Protein AF-W5SGE9-F1 (afdb_monomer)

InterPro domains:
  IPR027417 P-loop containing nucleoside triphosphate hydrolase [G3DSA:3.40.50.300] (2-91)

Radius of gyration: 15.77 Å; Cα contacts (8 Å, |Δi|>4): 82; chains: 1; bounding box: 38×29×35 Å

Mean predicted aligned error: 7.47 Å

Organism: NCBI:txid1292392

Nearest PDB structures (foldseek):
  5oe8-assembly2_B  TM=9.438E-01  e=7.225E-03  Deep-sea thermophilic phage D6E
  5oeb-assembly6_F  TM=9.454E-01  e=6.410E-02  Deep-sea thermophilic phage D6E
  5oee-assembly6_F  TM=9.480E-01  e=5.223E-02  Deep-sea thermophilic phage D6E
  4ife-assembly1_A  TM=8.775E-01  e=4.043E-01  Lederbergvirus Sf6
  4u1y-assembly1_D  TM=4.435E-01  e=9.319E+00  Rattus norvegicus

pLDDT: mean 82.99, std 16.25, range [36.94, 96.94]

Sequence (91 aa):
MVGDKASDFERFRGSNSAIIYVNEATTLHKETLIECLKRLRVGKQTIIFDTNPDHREHYFKTDYIDNTDTYATYNFTTYDNALISEGFIKT

Solvent-accessible surface area (backbone atoms only — not comparable to full-atom values): 5980 Å² total; per-residue (Å²): 127,83,77,88,42,76,66,51,53,57,59,52,74,77,46,76,33,40,67,50,72,40,74,50,48,70,80,53,57,71,66,60,53,54,59,51,57,71,23,53,74,40,85,80,62,46,77,48,75,42,62,72,90,76,66,90,84,38,63,60,45,65,72,42,62,68,32,60,94,83,37,90,78,84,90,83,56,79,85,73,39,88,84,58,57,73,80,73,73,78,114

Foldseek 3Di:
DPPPDPVVLVVQLVAADQEEEEEAVLVDDPVSVVSNVVNPDDDNHYYHYHHDDDDPPRPCCVVEVVPVVPDDDDDDDPVVDPPDDPVVVVD

Secondary structure (DSSP, 8-state):
----SHHHHHHHHT--BSEEEESSGGGS-HHHHHHHHTTB-SSS-EEEE------TT-HHIIIIIS-TTT-------GGG-TTS-HHHH--

Structure (mmCIF, N/CA/C/O backbone):
data_AF-W5SGE9-F1
#
_entry.id   AF-W5SGE9-F1
#
loop_
_atom_site.group_PDB
_atom_site.id
_atom_site.type_symbol
_atom_site.label_atom_id
_atom_site.label_alt_id
_atom_site.label_comp_id
_atom_site.label_asym_id
_atom_site.label_entity_id
_atom_site.label_seq_id
_atom_site.pdbx_PDB_ins_code
_atom_site.Cartn_x
_atom_site.Cartn_y
_atom_site.Cartn_z
_atom_site.occupancy
_atom_site.B_iso_or_equiv
_atom_site.auth_seq_id
_atom_site.auth_comp_id
_atom_site.auth_asym_id
_atom_site.auth_atom_id
_atom_site.pdbx_PDB_model_num
ATOM 1 N N . MET A 1 1 ? -12.126 6.593 -8.064 1.00 40.44 1 MET A N 1
ATOM 2 C CA . MET A 1 1 ? -12.439 7.939 -7.538 1.00 40.44 1 MET A CA 1
ATOM 3 C C . MET A 1 1 ? -11.112 8.663 -7.444 1.00 40.44 1 MET A C 1
ATOM 5 O O . MET A 1 1 ? -10.255 8.193 -6.713 1.00 40.44 1 MET A O 1
ATOM 9 N N . VAL A 1 2 ? -10.889 9.679 -8.276 1.00 36.94 2 VAL A N 1
ATOM 10 C CA . VAL A 1 2 ? -9.627 10.434 -8.306 1.00 36.94 2 VAL A CA 1
ATOM 11 C C . VAL A 1 2 ? -9.758 11.531 -7.250 1.00 36.94 2 VAL A C 1
ATOM 13 O O . VAL A 1 2 ? -10.634 12.375 -7.370 1.00 36.94 2 VAL A O 1
ATOM 16 N N . GLY A 1 3 ? -8.989 11.448 -6.164 1.00 42.06 3 GLY A N 1
ATOM 17 C CA . GLY A 1 3 ? -9.169 12.242 -4.938 1.00 42.06 3 GLY A CA 1
ATOM 18 C C . GLY A 1 3 ? -8.609 13.666 -4.978 1.00 42.06 3 GLY A C 1
ATOM 19 O O . GLY A 1 3 ? -8.262 14.199 -3.931 1.00 42.06 3 GLY A O 1
ATOM 20 N N . ASP A 1 4 ? -8.505 14.278 -6.157 1.00 44.09 4 ASP A N 1
ATOM 21 C CA . ASP A 1 4 ? -7.715 15.502 -6.366 1.00 44.09 4 ASP A CA 1
ATOM 22 C C . ASP A 1 4 ? -8.498 16.804 -6.088 1.00 44.09 4 ASP A C 1
ATOM 24 O O . ASP A 1 4 ? -7.995 17.915 -6.248 1.00 44.09 4 ASP A O 1
ATOM 28 N N . LYS A 1 5 ? -9.768 16.699 -5.669 1.00 46.75 5 LYS A N 1
ATOM 29 C CA . LYS A 1 5 ? -10.627 17.847 -5.341 1.00 46.75 5 LYS A CA 1
ATOM 30 C C . LYS A 1 5 ? -11.230 17.694 -3.951 1.00 46.75 5 LYS A C 1
ATOM 32 O O . LYS A 1 5 ? -11.808 16.660 -3.624 1.00 46.75 5 LYS A O 1
ATOM 37 N N . ALA A 1 6 ? -11.196 18.768 -3.158 1.00 50.50 6 ALA A N 1
ATOM 38 C CA . ALA A 1 6 ? -11.815 18.827 -1.827 1.00 50.50 6 ALA A CA 1
ATOM 39 C C . ALA A 1 6 ? -13.302 18.396 -1.829 1.00 50.50 6 ALA A C 1
ATOM 41 O O . ALA A 1 6 ? -13.788 17.825 -0.856 1.00 50.50 6 ALA A O 1
ATOM 42 N N . SER A 1 7 ? -14.011 18.595 -2.947 1.00 48.88 7 SER A N 1
ATOM 43 C CA . SER A 1 7 ? -15.392 18.140 -3.146 1.00 48.88 7 SER A CA 1
ATOM 44 C C . SER A 1 7 ? -15.554 16.616 -3.182 1.00 48.88 7 SER A C 1
ATOM 46 O O . SER A 1 7 ? -16.571 16.100 -2.720 1.00 48.88 7 SER A O 1
ATOM 48 N N . ASP A 1 8 ? -14.570 15.888 -3.714 1.00 56.78 8 ASP A N 1
ATOM 49 C CA . ASP A 1 8 ? -14.605 14.423 -3.787 1.00 56.78 8 ASP A CA 1
ATOM 50 C C . ASP A 1 8 ? -14.348 13.809 -2.408 1.00 56.78 8 ASP A C 1
ATOM 52 O O . ASP A 1 8 ? -14.966 12.807 -2.045 1.00 56.78 8 ASP A O 1
ATOM 56 N N . PHE A 1 9 ? -13.529 14.479 -1.592 1.00 56.28 9 PHE A N 1
ATOM 57 C CA . PHE A 1 9 ? -13.307 14.116 -0.196 1.00 56.28 9 PHE A CA 1
ATOM 58 C C . PHE A 1 9 ? -14.561 14.326 0.671 1.00 56.28 9 PHE A C 1
ATOM 60 O O . PHE A 1 9 ? -14.924 13.451 1.459 1.00 56.28 9 PHE A O 1
ATOM 67 N N . GLU A 1 10 ? -15.285 15.433 0.480 1.00 54.31 10 GLU A N 1
ATOM 68 C CA . GLU A 1 10 ? -16.550 15.699 1.184 1.00 54.31 10 GLU A CA 1
ATOM 69 C C . GLU A 1 10 ? -17.651 14.694 0.812 1.00 54.31 10 GLU A C 1
ATOM 71 O O . GLU A 1 10 ? -18.345 14.163 1.682 1.00 54.31 10 GLU A O 1
ATOM 76 N N . ARG A 1 11 ? -17.772 14.338 -0.471 1.00 57.66 11 ARG A N 1
ATOM 77 C CA . ARG A 1 11 ? -18.750 13.334 -0.922 1.00 57.66 11 ARG A CA 1
ATOM 78 C C . ARG A 1 11 ? -18.429 11.934 -0.390 1.00 57.66 11 ARG A C 1
ATOM 80 O O . ARG A 1 11 ? -19.330 11.170 -0.044 1.00 57.66 11 ARG A O 1
ATOM 87 N N . PHE A 1 12 ? -17.146 11.616 -0.278 1.00 63.75 12 PHE A N 1
ATOM 88 C CA . PHE A 1 12 ? -16.658 10.362 0.277 1.00 63.75 12 PHE A CA 1
ATOM 89 C C . PHE A 1 12 ? -16.903 10.243 1.792 1.00 63.75 12 PHE A C 1
ATOM 91 O O . PHE A 1 12 ? -17.291 9.172 2.273 1.00 63.75 12 PHE A O 1
ATOM 98 N N . ARG A 1 13 ? -16.800 11.352 2.540 1.00 62.34 13 ARG A N 1
ATOM 99 C CA . ARG A 1 13 ? -17.076 11.413 3.987 1.00 62.34 13 ARG A CA 1
ATOM 100 C C . ARG A 1 13 ? -18.522 11.088 4.387 1.00 62.34 13 ARG A C 1
ATOM 102 O O . ARG A 1 13 ? -18.768 10.799 5.555 1.00 62.34 13 ARG A O 1
ATOM 109 N N . GLY A 1 14 ? -19.478 11.106 3.461 1.00 62.00 14 GLY A N 1
ATOM 110 C CA . GLY A 1 14 ? -20.872 10.718 3.722 1.00 62.00 14 GLY A CA 1
ATOM 111 C C . GLY A 1 14 ? -21.214 9.267 3.365 1.00 62.00 14 GLY A C 1
ATOM 112 O O . GLY A 1 14 ? -22.354 8.853 3.556 1.00 62.00 14 GLY A O 1
ATOM 113 N N . SER A 1 15 ? -20.266 8.505 2.811 1.00 69.31 15 SER A N 1
ATOM 114 C CA . SER A 1 15 ? -20.544 7.221 2.152 1.00 69.31 15 SER A CA 1
ATOM 115 C C . SER A 1 15 ? -20.106 5.991 2.958 1.00 69.31 15 SER A C 1
ATOM 117 O O . SER A 1 15 ? -19.209 6.065 3.800 1.00 69.31 15 SER A O 1
ATOM 119 N N . ASN A 1 16 ? -20.748 4.854 2.671 1.00 76.50 16 ASN A N 1
ATOM 120 C CA . ASN A 1 16 ? -20.401 3.527 3.174 1.00 76.50 16 ASN A CA 1
ATOM 121 C C . ASN A 1 16 ? -20.097 2.611 1.980 1.00 76.50 16 ASN A C 1
ATOM 123 O O . ASN A 1 16 ? -20.925 2.501 1.074 1.00 76.50 16 ASN A O 1
ATOM 127 N N . SER A 1 17 ? -18.954 1.926 2.006 1.00 77.19 17 SER A N 1
ATOM 128 C CA . SER A 1 17 ? -18.485 1.085 0.897 1.00 77.19 17 SER A CA 1
ATOM 129 C C . SER A 1 17 ? -18.152 -0.329 1.367 1.00 77.19 17 SER A C 1
ATOM 131 O O . SER A 1 17 ? -17.666 -0.527 2.480 1.00 77.19 17 SER A O 1
ATOM 133 N N . ALA A 1 18 ? -18.394 -1.314 0.499 1.00 83.81 18 ALA A N 1
ATOM 134 C CA . ALA A 1 18 ? -17.903 -2.683 0.682 1.00 83.81 18 AL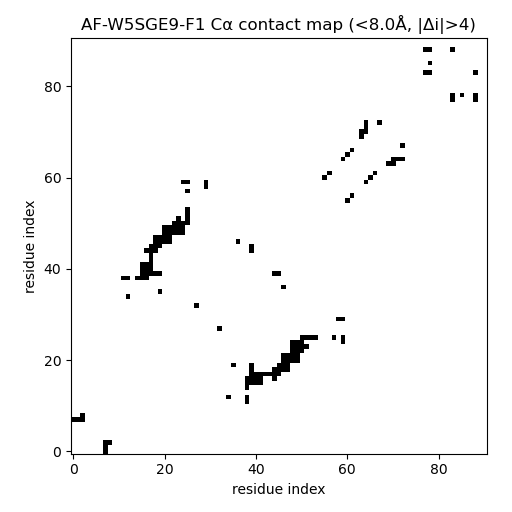A A CA 1
ATOM 135 C C . ALA A 1 18 ? -16.475 -2.855 0.130 1.00 83.81 18 ALA A C 1
ATOM 137 O O . ALA A 1 18 ? -15.689 -3.622 0.680 1.00 83.81 18 ALA A O 1
ATOM 138 N N . ILE A 1 19 ? -16.130 -2.120 -0.938 1.00 86.12 19 ILE A N 1
ATOM 139 C CA . ILE A 1 19 ? -14.818 -2.172 -1.594 1.00 86.12 19 ILE A CA 1
ATOM 140 C C . ILE A 1 19 ? -14.288 -0.756 -1.828 1.00 86.12 19 ILE A C 1
ATOM 142 O O . ILE A 1 19 ? -15.038 0.126 -2.250 1.00 86.12 19 ILE A O 1
ATOM 146 N N . ILE A 1 20 ? -12.995 -0.548 -1.576 1.00 89.81 20 ILE A N 1
ATOM 147 C CA . ILE A 1 20 ? -12.267 0.681 -1.909 1.00 89.81 20 ILE A CA 1
ATOM 148 C C . ILE A 1 20 ? -11.026 0.315 -2.729 1.00 89.81 20 ILE A C 1
ATOM 150 O O . ILE A 1 20 ? -10.289 -0.597 -2.368 1.00 89.81 20 ILE A O 1
ATOM 154 N N . TYR A 1 21 ? -10.791 1.042 -3.820 1.00 92.06 21 TYR A N 1
ATOM 155 C CA . TYR A 1 21 ? -9.546 0.989 -4.586 1.00 92.06 21 TYR A CA 1
ATOM 156 C C . TYR A 1 21 ? -8.839 2.337 -4.487 1.00 92.06 21 TYR A C 1
ATOM 158 O O . TYR A 1 21 ? -9.460 3.377 -4.738 1.00 92.06 21 TYR A O 1
ATOM 166 N N . VAL A 1 22 ? -7.560 2.307 -4.131 1.00 92.94 22 VAL A N 1
ATOM 167 C CA . VAL A 1 22 ? -6.702 3.483 -4.009 1.00 92.94 22 VAL A CA 1
ATOM 168 C C . VAL A 1 22 ? -5.540 3.342 -4.983 1.00 92.94 22 VAL A C 1
ATOM 170 O O . VAL A 1 22 ? -4.750 2.412 -4.866 1.00 92.94 22 VAL A O 1
ATOM 173 N N . ASN A 1 23 ? -5.447 4.282 -5.921 1.00 93.44 23 ASN A N 1
ATOM 174 C CA . ASN A 1 23 ? -4.311 4.395 -6.829 1.00 93.44 23 ASN A CA 1
ATOM 175 C C . ASN A 1 23 ? -3.230 5.286 -6.214 1.00 93.44 23 ASN A C 1
ATOM 177 O O . ASN A 1 23 ? -3.578 6.255 -5.537 1.00 93.44 23 ASN A O 1
ATOM 181 N N . GLU A 1 24 ? -1.963 4.988 -6.494 1.00 94.00 24 GLU A N 1
ATOM 182 C CA . GLU A 1 24 ? -0.797 5.757 -6.039 1.00 94.00 24 GLU A CA 1
ATOM 183 C C . GLU A 1 24 ? -0.813 6.043 -4.528 1.00 94.00 24 GLU A C 1
ATOM 185 O O . GLU A 1 24 ? -0.637 7.176 -4.081 1.00 94.00 24 GLU A O 1
ATOM 190 N N . ALA A 1 25 ? -1.058 5.011 -3.716 1.00 95.62 25 ALA A N 1
ATOM 191 C CA . ALA A 1 25 ? -1.328 5.171 -2.286 1.00 95.62 25 ALA A CA 1
ATOM 192 C C . ALA A 1 25 ? -0.208 5.872 -1.490 1.00 95.62 25 ALA A C 1
ATOM 194 O O . ALA A 1 25 ? -0.509 6.546 -0.502 1.00 95.62 25 ALA A O 1
ATOM 195 N N . THR A 1 26 ? 1.059 5.771 -1.911 1.00 95.94 26 THR A N 1
ATOM 196 C CA . THR A 1 26 ? 2.173 6.498 -1.274 1.00 95.94 26 THR A CA 1
ATOM 197 C C . THR A 1 26 ? 2.073 8.015 -1.435 1.00 95.94 26 THR A C 1
ATOM 199 O O . THR A 1 26 ? 2.582 8.736 -0.586 1.00 95.94 26 THR A O 1
ATOM 202 N N . THR A 1 27 ? 1.363 8.521 -2.447 1.00 93.75 27 THR A N 1
ATOM 203 C CA . THR A 1 27 ? 1.179 9.971 -2.659 1.00 93.75 27 THR A CA 1
ATOM 204 C C . THR A 1 27 ? 0.161 10.592 -1.701 1.00 93.75 27 THR A C 1
ATOM 206 O O . THR A 1 27 ? 0.125 11.811 -1.522 1.00 93.75 27 THR A O 1
ATOM 209 N N . LEU A 1 28 ? -0.683 9.771 -1.071 1.00 92.12 28 LEU A N 1
ATOM 210 C CA . LEU A 1 28 ? -1.721 10.250 -0.171 1.00 92.12 28 LEU A CA 1
ATOM 211 C C . LEU A 1 28 ? -1.156 10.538 1.218 1.00 92.12 28 LEU A C 1
ATOM 213 O O . LEU A 1 28 ? -0.285 9.837 1.731 1.00 92.12 28 LEU A O 1
ATOM 217 N N . HIS A 1 29 ? -1.726 11.538 1.887 1.00 92.06 29 HIS A N 1
ATOM 218 C CA . HIS A 1 29 ? -1.463 11.757 3.303 1.00 92.06 29 HIS A CA 1
ATOM 219 C C . HIS A 1 29 ? -2.061 10.629 4.152 1.00 92.06 29 HIS A C 1
ATOM 221 O O . HIS A 1 29 ? -3.176 10.164 3.901 1.00 92.06 29 HIS A O 1
ATOM 227 N N . LYS A 1 30 ? -1.356 10.252 5.224 1.00 93.12 30 LYS A N 1
ATOM 228 C CA . LYS A 1 30 ? -1.785 9.212 6.172 1.00 93.12 30 LYS A CA 1
ATOM 229 C C . LYS A 1 30 ? -3.220 9.409 6.674 1.00 93.12 30 LYS A C 1
ATOM 231 O O . LYS A 1 30 ? -4.002 8.462 6.687 1.00 93.12 30 LYS A O 1
ATOM 236 N N . GLU A 1 31 ? -3.588 10.641 7.023 1.00 91.00 31 GLU A N 1
ATOM 237 C CA . GLU A 1 31 ? -4.940 10.968 7.500 1.00 91.00 31 GLU A CA 1
ATOM 238 C C . GLU A 1 31 ? -6.021 10.744 6.436 1.00 91.00 31 GLU A C 1
ATOM 240 O O . GLU A 1 31 ? -7.113 10.269 6.749 1.00 91.00 31 GLU A O 1
ATOM 245 N N . THR A 1 32 ? -5.714 11.008 5.163 1.00 89.12 32 THR A N 1
ATOM 246 C CA . THR A 1 32 ? -6.628 10.731 4.047 1.00 89.12 32 THR A CA 1
ATOM 247 C C . THR A 1 32 ? -6.932 9.236 3.967 1.00 89.12 32 THR A C 1
ATOM 249 O O . THR A 1 32 ? -8.096 8.855 3.858 1.00 89.12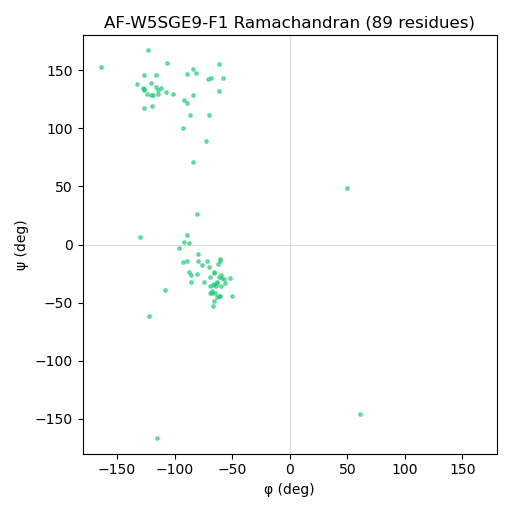 32 THR A O 1
ATOM 252 N N . LEU A 1 33 ? -5.916 8.376 4.093 1.00 90.81 33 LEU A N 1
ATOM 253 C CA . LEU A 1 33 ? -6.107 6.923 4.086 1.00 90.81 33 LEU A CA 1
ATOM 254 C C . LEU A 1 33 ? -6.872 6.412 5.311 1.00 90.81 33 LEU A C 1
ATOM 256 O O . LEU A 1 33 ? -7.746 5.555 5.170 1.00 90.81 33 LEU A O 1
ATOM 260 N N . ILE A 1 34 ? -6.606 6.961 6.496 1.00 90.94 34 ILE A N 1
ATOM 261 C CA . ILE A 1 34 ? -7.354 6.620 7.715 1.00 90.94 34 ILE A CA 1
ATOM 262 C C 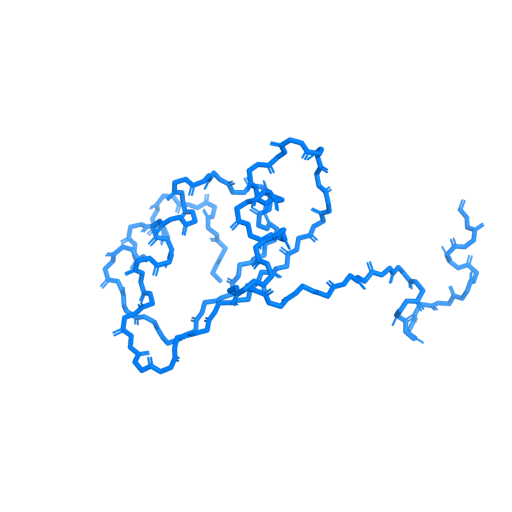. ILE A 1 34 ? -8.839 6.968 7.548 1.00 90.94 34 ILE A C 1
ATOM 264 O O . ILE A 1 34 ? -9.712 6.160 7.878 1.00 90.94 34 ILE A O 1
ATOM 268 N N . GLU A 1 35 ? -9.147 8.141 6.994 1.00 87.88 35 GLU A N 1
ATOM 269 C CA . GLU A 1 35 ? -10.524 8.521 6.670 1.00 87.88 35 GLU A CA 1
ATOM 270 C C . GLU A 1 35 ? -11.154 7.604 5.619 1.00 87.88 35 GLU A C 1
ATOM 272 O O . GLU A 1 35 ? -12.357 7.334 5.700 1.00 87.88 35 GLU A O 1
ATOM 277 N N . CYS A 1 36 ? -10.358 7.069 4.687 1.00 87.19 36 CYS A N 1
ATOM 278 C CA . CYS A 1 36 ? -10.818 6.069 3.730 1.00 87.19 36 CYS A CA 1
ATOM 279 C C . CYS A 1 36 ? -11.210 4.749 4.371 1.00 87.19 36 CYS A C 1
ATOM 281 O O . CYS A 1 36 ? -12.313 4.250 4.128 1.00 87.19 36 CYS A O 1
ATOM 283 N N . LEU A 1 37 ? -10.359 4.215 5.237 1.00 88.19 37 LEU A N 1
ATOM 284 C CA . LEU A 1 37 ? -10.631 2.966 5.941 1.00 88.19 37 LEU A CA 1
ATOM 285 C C . LEU A 1 37 ? -11.898 3.058 6.795 1.00 88.19 37 LEU A C 1
ATOM 287 O O . LEU A 1 37 ? -12.683 2.115 6.835 1.00 88.19 37 LEU A O 1
ATOM 291 N N . LYS A 1 38 ? -12.179 4.221 7.399 1.00 87.12 38 LYS A N 1
ATOM 292 C CA . LYS A 1 38 ? -13.413 4.444 8.175 1.00 87.12 38 LYS A CA 1
ATOM 293 C C . LYS A 1 38 ? -14.704 4.290 7.359 1.00 87.12 38 LYS A C 1
ATOM 295 O O . LYS A 1 38 ? -15.765 4.217 7.981 1.00 87.12 38 LYS A O 1
ATOM 300 N N . ARG A 1 39 ? -14.658 4.263 6.020 1.00 83.56 39 ARG A N 1
ATOM 301 C CA . ARG A 1 39 ? -15.834 4.076 5.138 1.00 83.56 39 ARG A CA 1
ATOM 302 C C . ARG A 1 39 ? -16.134 2.618 4.822 1.00 83.56 39 ARG A C 1
ATOM 304 O O . ARG A 1 39 ? -17.237 2.309 4.367 1.00 83.56 39 ARG A O 1
ATOM 311 N N . LEU A 1 40 ? -15.196 1.719 5.104 1.00 84.38 40 LEU A N 1
ATOM 312 C CA . LEU A 1 40 ? -15.420 0.282 5.057 1.00 84.38 40 LEU A CA 1
ATOM 313 C C . LEU A 1 40 ? -16.291 -0.108 6.255 1.00 84.38 40 LEU A C 1
ATOM 315 O O . LEU A 1 40 ? -15.802 -0.360 7.349 1.00 84.38 40 LEU A O 1
ATOM 319 N N . ARG A 1 41 ? -17.613 -0.064 6.077 1.00 73.12 41 ARG A N 1
ATOM 320 C CA . ARG A 1 41 ? -18.594 -0.346 7.147 1.00 73.12 41 ARG A CA 1
ATOM 321 C C . ARG A 1 41 ? -19.672 -1.346 6.745 1.00 73.12 41 ARG A C 1
ATOM 323 O O . ARG A 1 41 ? -20.608 -1.569 7.506 1.00 73.12 41 ARG A O 1
ATOM 330 N N . VAL A 1 42 ? -19.555 -1.959 5.566 1.00 65.38 42 VAL A N 1
ATOM 331 C CA . VAL A 1 42 ? -20.600 -2.822 5.001 1.00 65.38 42 VAL A CA 1
ATOM 332 C C . VAL A 1 42 ? -20.026 -4.185 4.636 1.00 65.38 42 VAL A C 1
ATOM 334 O O . VAL A 1 42 ? -19.178 -4.285 3.757 1.00 65.38 42 VAL A O 1
ATOM 337 N N . GLY A 1 43 ? -20.532 -5.238 5.284 1.00 65.38 43 GLY A N 1
ATOM 338 C CA . GLY A 1 43 ? -20.253 -6.628 4.912 1.00 65.38 43 GLY A CA 1
ATOM 339 C C . GLY A 1 43 ? -18.772 -7.019 4.986 1.00 65.38 43 GLY A C 1
ATOM 340 O O . GLY A 1 43 ? -18.043 -6.554 5.861 1.00 65.38 43 GLY A O 1
ATOM 341 N N . LYS A 1 44 ? -18.339 -7.903 4.072 1.00 62.38 44 LYS A N 1
ATOM 342 C CA . LYS A 1 44 ? -16.916 -8.203 3.863 1.00 62.38 44 LYS A CA 1
ATOM 343 C C . LYS A 1 44 ? -16.259 -6.986 3.222 1.00 62.38 44 LYS A C 1
ATOM 345 O O . LYS A 1 44 ? -16.556 -6.652 2.080 1.00 62.38 44 LYS A O 1
ATOM 350 N N . GLN A 1 45 ? -15.402 -6.339 3.991 1.00 81.00 45 GLN A N 1
ATOM 351 C CA . GLN A 1 45 ? -14.738 -5.101 3.624 1.00 81.00 45 GLN A CA 1
ATOM 352 C C . GLN A 1 45 ? -13.408 -5.418 2.954 1.00 81.00 45 GLN A C 1
ATOM 354 O O . GLN A 1 45 ? -12.580 -6.124 3.528 1.00 81.00 45 GLN A O 1
ATOM 359 N N . THR A 1 46 ? -13.198 -4.908 1.746 1.00 88.56 46 THR A N 1
ATOM 360 C CA . THR A 1 46 ? -11.939 -5.097 1.020 1.00 88.56 46 THR A CA 1
ATOM 361 C C . THR A 1 46 ? -11.390 -3.751 0.583 1.00 88.56 46 THR A C 1
ATOM 363 O O . THR A 1 46 ? -12.106 -2.926 0.019 1.00 88.56 46 THR A O 1
ATOM 366 N N . ILE A 1 47 ? -10.103 -3.532 0.824 1.00 92.38 47 ILE A N 1
ATOM 367 C CA . ILE A 1 47 ? -9.368 -2.406 0.261 1.00 92.38 47 ILE A CA 1
ATOM 368 C C . ILE A 1 47 ? -8.209 -2.927 -0.571 1.00 92.38 47 ILE A C 1
ATOM 370 O O . ILE A 1 47 ? -7.559 -3.899 -0.195 1.00 92.38 47 ILE A O 1
ATOM 374 N N . ILE A 1 48 ? -7.999 -2.296 -1.719 1.00 95.38 48 ILE A N 1
ATOM 375 C CA . ILE A 1 48 ? -6.917 -2.609 -2.644 1.00 95.38 48 ILE A CA 1
ATOM 376 C C . ILE A 1 48 ? -6.126 -1.326 -2.861 1.00 95.38 48 ILE A C 1
ATOM 378 O O . ILE A 1 48 ? -6.707 -0.278 -3.158 1.00 95.38 48 ILE A O 1
ATOM 382 N N . PHE A 1 49 ? -4.813 -1.428 -2.711 1.00 96.56 49 PHE A N 1
ATOM 383 C CA . PHE A 1 49 ? -3.876 -0.343 -2.949 1.00 96.56 49 PHE A CA 1
ATOM 384 C C . PHE A 1 49 ? -2.989 -0.706 -4.133 1.00 96.56 49 PHE A C 1
ATOM 386 O O . PHE A 1 49 ? -2.448 -1.809 -4.175 1.00 96.56 49 PHE A O 1
ATOM 393 N N . ASP A 1 50 ? -2.829 0.233 -5.054 1.00 96.81 50 ASP A N 1
ATOM 394 C CA . ASP A 1 50 ? -1.776 0.223 -6.063 1.00 96.81 50 ASP A CA 1
ATOM 395 C C . ASP A 1 50 ? -0.815 1.373 -5.762 1.00 96.81 50 ASP A C 1
ATOM 397 O O . ASP A 1 50 ? -1.251 2.473 -5.406 1.00 96.81 50 ASP A O 1
ATOM 401 N N . THR A 1 51 ? 0.490 1.115 -5.815 1.00 96.25 51 THR A N 1
ATOM 402 C CA . THR A 1 51 ? 1.489 2.152 -5.562 1.00 96.25 51 THR A CA 1
ATOM 403 C C . THR A 1 51 ? 2.873 1.748 -6.046 1.00 96.25 51 THR A C 1
ATOM 405 O O . THR A 1 51 ? 3.239 0.574 -6.020 1.00 96.25 51 THR A O 1
ATOM 408 N N . ASN A 1 52 ? 3.684 2.748 -6.387 1.00 95.75 52 ASN A N 1
ATOM 409 C CA . ASN A 1 52 ? 5.123 2.569 -6.536 1.00 95.75 52 ASN A CA 1
ATOM 410 C C . ASN A 1 52 ? 5.820 2.692 -5.167 1.00 95.75 52 ASN A C 1
ATOM 412 O O . ASN A 1 52 ? 5.313 3.409 -4.295 1.00 95.75 52 ASN A O 1
ATOM 416 N N . PRO A 1 53 ? 6.970 2.022 -4.954 1.00 94.62 53 PRO A N 1
ATOM 417 C CA . PRO A 1 53 ? 7.762 2.189 -3.740 1.00 94.62 53 PRO A CA 1
ATOM 418 C C . PRO A 1 53 ? 8.203 3.643 -3.523 1.00 94.62 53 PRO A C 1
ATOM 420 O O . PRO A 1 53 ? 8.572 4.335 -4.469 1.00 94.62 53 PRO A O 1
ATOM 423 N N . ASP A 1 54 ? 8.229 4.062 -2.259 1.00 94.25 54 ASP A N 1
ATOM 424 C CA . ASP A 1 54 ? 8.806 5.333 -1.803 1.00 94.25 54 ASP A CA 1
ATOM 425 C C . ASP A 1 54 ? 10.022 5.046 -0.887 1.00 94.25 54 ASP A C 1
ATOM 427 O O . ASP A 1 54 ? 10.537 3.922 -0.835 1.00 94.25 54 ASP A O 1
ATOM 431 N N . HIS A 1 55 ? 10.514 6.038 -0.149 1.00 93.25 55 HIS A N 1
ATOM 432 C CA . HIS A 1 55 ? 11.605 5.893 0.809 1.00 93.25 55 HIS A CA 1
ATOM 433 C C . HIS A 1 55 ? 11.271 4.913 1.949 1.00 93.25 55 HIS A C 1
ATOM 435 O O . HIS A 1 55 ? 10.119 4.679 2.312 1.00 93.25 55 HIS A O 1
ATOM 441 N N . ARG A 1 56 ? 12.315 4.331 2.557 1.00 92.44 56 ARG A N 1
ATOM 442 C CA . ARG A 1 56 ? 12.187 3.224 3.528 1.00 92.44 56 ARG A CA 1
ATOM 443 C C . ARG A 1 56 ? 11.395 3.568 4.792 1.00 92.44 56 ARG A C 1
ATOM 445 O O . ARG A 1 56 ? 10.827 2.665 5.395 1.00 92.44 56 ARG A O 1
ATOM 452 N N . GLU A 1 57 ? 11.389 4.836 5.185 1.00 95.00 57 GLU A N 1
ATOM 453 C CA . GLU A 1 57 ? 10.713 5.340 6.390 1.00 95.00 57 GLU A CA 1
ATOM 454 C C . GLU A 1 57 ? 9.282 5.819 6.099 1.00 95.00 57 GLU A C 1
ATOM 456 O O . GLU A 1 57 ? 8.590 6.292 7.000 1.00 95.00 57 GLU A O 1
ATOM 461 N N . HIS A 1 58 ? 8.818 5.693 4.851 1.00 96.25 58 HIS A N 1
ATOM 462 C CA . HIS A 1 58 ? 7.486 6.128 4.467 1.00 96.25 58 HIS A CA 1
ATOM 463 C C . HIS A 1 58 ? 6.417 5.353 5.250 1.00 96.25 58 HIS A C 1
ATOM 465 O O . HIS A 1 58 ? 6.426 4.121 5.284 1.00 96.25 58 HIS A O 1
ATOM 471 N N . TYR A 1 59 ? 5.440 6.066 5.820 1.00 96.44 59 TYR A N 1
ATOM 472 C CA . TYR A 1 59 ? 4.414 5.477 6.693 1.00 96.44 59 TYR A CA 1
ATOM 473 C C . TYR A 1 59 ? 3.640 4.331 6.022 1.00 96.44 59 TYR A C 1
ATOM 475 O O . TYR A 1 59 ? 3.241 3.370 6.672 1.00 96.44 59 TYR A O 1
ATOM 483 N N . PHE A 1 60 ? 3.428 4.418 4.703 1.00 96.94 60 PHE A N 1
ATOM 484 C CA . PHE A 1 60 ? 2.706 3.386 3.963 1.00 96.94 60 PHE A CA 1
ATOM 485 C C . PHE A 1 60 ? 3.444 2.039 3.999 1.00 96.94 60 PHE A C 1
ATOM 487 O O . PHE A 1 60 ? 2.820 0.980 4.056 1.00 96.94 60 PHE A O 1
ATOM 494 N N . LYS A 1 61 ? 4.782 2.070 4.030 1.00 96.19 61 LYS A N 1
ATOM 495 C CA . LYS A 1 61 ? 5.586 0.860 4.159 1.00 96.19 61 LYS A CA 1
ATOM 496 C C . LYS A 1 61 ? 5.389 0.214 5.532 1.00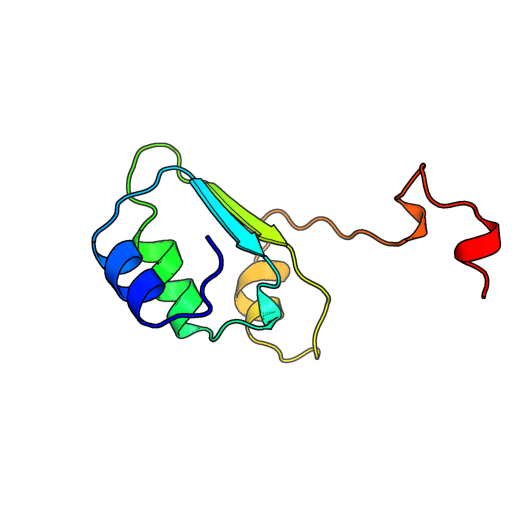 96.19 61 LYS A C 1
ATOM 498 O O . LYS A 1 61 ? 5.051 -0.963 5.592 1.00 96.19 61 LYS A O 1
ATOM 503 N N . THR A 1 62 ? 5.568 0.977 6.608 1.00 94.94 62 THR A N 1
ATOM 504 C CA . THR A 1 62 ? 5.514 0.441 7.977 1.00 94.94 62 THR A CA 1
ATOM 505 C C . THR A 1 62 ? 4.111 0.008 8.385 1.00 94.94 62 THR A C 1
ATOM 507 O O . THR A 1 62 ? 3.946 -1.039 9.003 1.00 94.94 62 THR A O 1
ATOM 510 N N . ASP A 1 63 ? 3.093 0.794 8.031 1.00 95.75 63 ASP A N 1
ATOM 511 C CA . ASP A 1 63 ? 1.737 0.610 8.556 1.00 95.75 63 ASP A CA 1
ATOM 512 C C . ASP A 1 63 ? 0.910 -0.391 7.722 1.00 95.75 63 ASP A C 1
ATOM 514 O O . ASP A 1 63 ? -0.046 -0.980 8.238 1.00 95.75 63 ASP A O 1
ATOM 518 N N . TYR A 1 64 ? 1.267 -0.583 6.443 1.00 95.69 64 TYR A N 1
ATOM 519 C CA . TYR A 1 64 ? 0.510 -1.407 5.492 1.00 95.69 64 TYR A CA 1
ATOM 520 C C . TYR A 1 64 ? 1.353 -2.540 4.901 1.00 95.69 64 TYR A C 1
ATOM 522 O O . TYR A 1 64 ? 1.026 -3.700 5.125 1.00 95.69 64 TYR A O 1
ATOM 530 N N . ILE A 1 65 ? 2.440 -2.232 4.182 1.00 96.31 65 ILE A N 1
ATOM 531 C CA . ILE A 1 65 ? 3.232 -3.255 3.466 1.00 96.31 65 ILE A CA 1
ATOM 532 C C . ILE A 1 65 ? 3.857 -4.271 4.431 1.00 96.31 65 ILE A C 1
ATOM 534 O O . ILE A 1 65 ? 3.799 -5.473 4.172 1.00 96.31 65 ILE A O 1
ATOM 538 N N . ASP A 1 66 ? 4.440 -3.793 5.532 1.00 96.31 66 ASP A N 1
ATOM 539 C CA . ASP A 1 66 ? 5.107 -4.639 6.527 1.00 96.31 66 ASP A CA 1
ATOM 540 C C . ASP A 1 66 ? 4.106 -5.321 7.486 1.00 96.31 66 ASP A C 1
ATOM 542 O O . ASP A 1 66 ? 4.447 -6.297 8.157 1.00 96.31 66 ASP A O 1
ATOM 546 N N . ASN A 1 67 ? 2.847 -4.868 7.518 1.00 95.75 67 ASN A N 1
ATOM 547 C CA . ASN A 1 67 ? 1.768 -5.453 8.318 1.00 95.75 67 ASN A CA 1
ATOM 548 C C . ASN A 1 67 ? 1.117 -6.646 7.593 1.00 95.75 67 ASN A C 1
ATOM 550 O O . ASN A 1 67 ? -0.027 -6.600 7.129 1.00 95.75 67 ASN A O 1
ATOM 554 N N . THR A 1 68 ? 1.872 -7.739 7.518 1.00 95.88 68 THR A N 1
ATOM 555 C CA . THR A 1 68 ? 1.459 -8.968 6.819 1.00 95.88 68 THR A CA 1
ATOM 556 C C . THR A 1 68 ? 0.353 -9.764 7.523 1.00 95.88 68 THR A C 1
ATOM 558 O O . THR A 1 68 ? -0.285 -10.602 6.891 1.00 95.88 68 THR A O 1
ATOM 561 N N . ASP A 1 69 ? 0.063 -9.469 8.797 1.00 95.81 69 ASP A N 1
ATOM 562 C CA . ASP A 1 69 ? -1.064 -10.068 9.528 1.00 95.81 69 ASP A CA 1
ATOM 563 C C . ASP A 1 69 ? -2.419 -9.578 8.995 1.00 95.81 69 ASP A C 1
ATOM 565 O O . ASP A 1 69 ? -3.432 -10.273 9.093 1.00 95.81 69 ASP A O 1
ATOM 569 N N . THR A 1 70 ? -2.443 -8.361 8.441 1.00 92.56 70 THR A N 1
ATOM 570 C CA . THR A 1 70 ? -3.663 -7.706 7.947 1.00 92.56 70 THR A CA 1
ATOM 571 C C . THR A 1 70 ? -3.705 -7.642 6.423 1.00 92.56 70 THR A C 1
ATOM 573 O O . THR A 1 70 ? -4.772 -7.821 5.832 1.00 92.56 70 THR A O 1
ATOM 576 N N . TYR A 1 71 ? -2.566 -7.374 5.779 1.00 94.31 71 TYR A N 1
ATOM 577 C CA . TYR A 1 71 ? -2.496 -7.098 4.347 1.00 94.31 71 TYR A CA 1
ATOM 578 C C . TYR A 1 71 ? -1.683 -8.153 3.601 1.00 94.31 71 TYR A C 1
ATOM 580 O O . TYR A 1 71 ? -0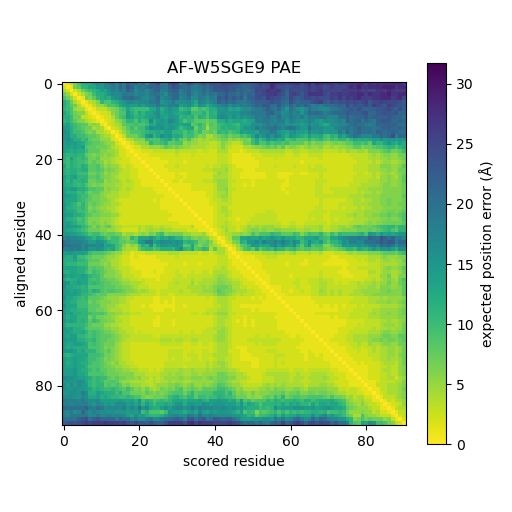.581 -8.525 3.997 1.00 94.31 71 TYR A O 1
ATOM 588 N N . ALA A 1 72 ? -2.215 -8.589 2.461 1.00 96.06 72 ALA A N 1
ATOM 589 C CA . ALA A 1 72 ? -1.454 -9.348 1.482 1.00 96.06 72 ALA A CA 1
ATOM 590 C C . ALA A 1 72 ? -0.781 -8.374 0.505 1.00 96.06 72 ALA A C 1
ATOM 592 O O . ALA A 1 72 ? -1.467 -7.605 -0.170 1.00 96.06 72 ALA A O 1
ATOM 593 N N . THR A 1 73 ? 0.548 -8.431 0.418 1.00 96.19 73 THR A N 1
ATOM 594 C CA . THR A 1 73 ? 1.342 -7.588 -0.485 1.00 96.19 73 THR A CA 1
ATOM 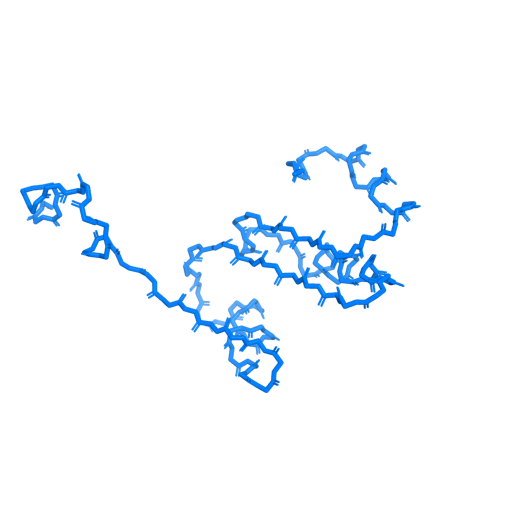595 C C . THR A 1 73 ? 1.883 -8.419 -1.642 1.00 96.19 73 THR A C 1
ATOM 597 O O . THR A 1 73 ? 2.504 -9.461 -1.433 1.00 96.19 73 THR A O 1
ATOM 600 N N . TYR A 1 74 ? 1.703 -7.918 -2.862 1.00 96.69 74 TYR A N 1
ATOM 601 C CA . TYR A 1 74 ? 2.255 -8.496 -4.084 1.00 96.69 74 TYR A CA 1
ATOM 602 C C . TYR A 1 74 ? 3.181 -7.468 -4.731 1.00 96.69 74 TYR A C 1
ATOM 604 O O . TYR A 1 74 ? 2.793 -6.316 -4.904 1.00 96.69 74 TYR A O 1
ATOM 612 N N . ASN A 1 75 ? 4.407 -7.873 -5.061 1.00 95.44 75 ASN A N 1
ATOM 613 C CA . ASN A 1 75 ? 5.379 -7.001 -5.714 1.00 95.44 75 ASN A CA 1
ATOM 614 C C . ASN A 1 75 ? 5.417 -7.328 -7.201 1.00 95.44 75 ASN A C 1
ATOM 616 O O . ASN A 1 75 ? 5.585 -8.491 -7.563 1.00 95.44 75 ASN A O 1
ATOM 620 N N . PHE A 1 76 ? 5.290 -6.298 -8.031 1.00 94.56 76 PHE A N 1
ATOM 621 C CA . PHE A 1 76 ? 5.365 -6.409 -9.480 1.00 94.56 76 PHE A CA 1
ATOM 622 C C . PHE A 1 76 ? 6.570 -5.633 -9.997 1.00 94.56 76 PHE A C 1
ATOM 624 O O . PHE A 1 76 ? 6.942 -4.580 -9.477 1.00 94.56 76 PHE A O 1
ATOM 631 N N . THR A 1 77 ? 7.165 -6.160 -11.050 1.00 92.12 77 THR A N 1
ATOM 632 C CA . THR A 1 77 ? 8.233 -5.557 -11.834 1.00 92.12 77 THR A CA 1
ATOM 633 C C . THR A 1 77 ? 7.789 -5.472 -13.291 1.00 92.12 77 THR A C 1
ATOM 635 O O . THR A 1 77 ? 6.809 -6.092 -13.706 1.00 92.12 77 THR A O 1
ATOM 638 N N . THR A 1 78 ? 8.522 -4.728 -14.115 1.00 89.81 78 THR A N 1
ATOM 639 C CA . THR A 1 78 ? 8.252 -4.663 -15.560 1.00 89.81 78 THR A CA 1
ATOM 640 C C . THR A 1 78 ? 8.345 -6.029 -16.246 1.00 89.81 78 THR A C 1
ATOM 642 O O . THR A 1 78 ? 7.666 -6.243 -17.247 1.00 89.81 78 THR A O 1
ATOM 645 N N . TYR A 1 79 ? 9.125 -6.963 -15.691 1.00 89.31 79 TYR A N 1
ATOM 646 C CA . TYR A 1 79 ? 9.268 -8.329 -16.200 1.00 89.31 79 TYR A CA 1
ATOM 647 C C . TYR A 1 79 ? 8.012 -9.188 -16.011 1.00 89.31 79 TYR A C 1
ATOM 649 O O . TYR A 1 79 ? 7.848 -10.177 -16.719 1.00 89.31 79 T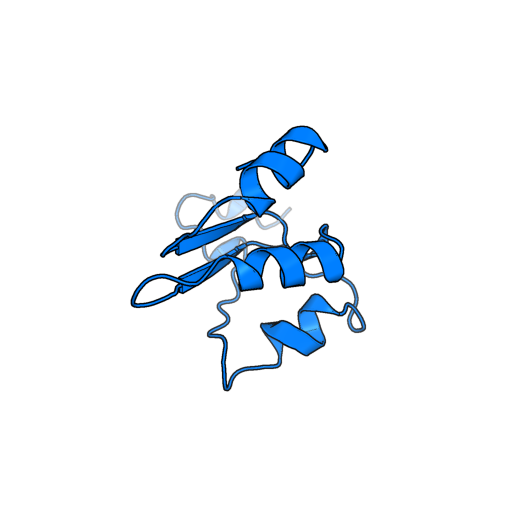YR A O 1
ATOM 657 N N . ASP A 1 80 ? 7.109 -8.807 -15.104 1.00 90.94 80 ASP A N 1
ATOM 658 C CA . ASP A 1 80 ? 5.861 -9.539 -14.859 1.00 90.94 80 ASP A CA 1
ATOM 659 C C . ASP A 1 80 ? 4.779 -9.224 -15.908 1.00 90.94 80 ASP A C 1
ATOM 661 O O . ASP A 1 80 ? 3.730 -9.869 -15.958 1.00 90.94 80 ASP A O 1
ATOM 665 N N . ASN A 1 81 ? 5.023 -8.241 -16.781 1.00 89.94 81 ASN A N 1
ATOM 666 C CA . ASN A 1 81 ? 4.094 -7.867 -17.835 1.00 89.94 81 ASN A CA 1
ATOM 667 C C . ASN A 1 81 ? 4.398 -8.612 -19.144 1.00 89.94 81 ASN A C 1
ATOM 669 O O . ASN A 1 81 ? 5.232 -8.183 -19.940 1.00 89.94 81 ASN A O 1
ATOM 673 N N . ALA A 1 82 ? 3.636 -9.675 -19.413 1.00 90.19 82 ALA A N 1
ATOM 674 C CA . ALA A 1 82 ? 3.758 -10.495 -20.624 1.00 90.19 82 ALA A CA 1
ATOM 675 C C . ALA A 1 82 ? 3.516 -9.738 -21.950 1.00 90.19 82 ALA A C 1
ATOM 677 O O . ALA A 1 82 ? 3.784 -10.281 -23.021 1.00 90.19 82 ALA A O 1
ATOM 678 N N . LEU A 1 83 ? 2.985 -8.510 -21.900 1.00 91.75 83 LEU A N 1
ATOM 679 C CA . LEU A 1 83 ? 2.744 -7.671 -23.077 1.00 91.75 83 LEU A CA 1
ATOM 680 C C . LEU A 1 83 ? 3.912 -6.724 -23.390 1.00 91.75 83 LEU A C 1
ATOM 6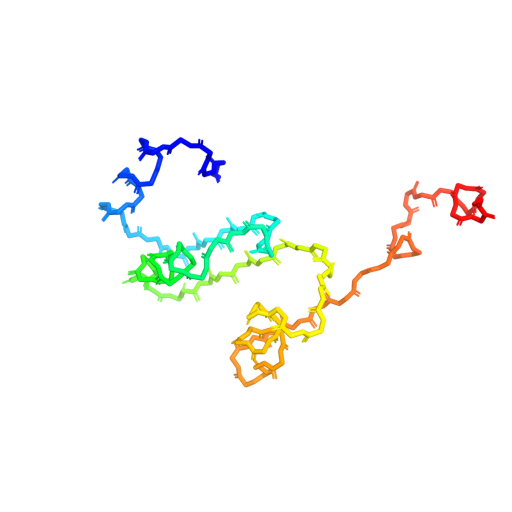82 O O . LEU A 1 83 ? 3.954 -6.166 -24.487 1.00 91.75 83 LEU A O 1
ATOM 686 N N . ILE A 1 84 ? 4.847 -6.519 -22.455 1.00 85.38 84 ILE A N 1
ATOM 687 C CA . ILE A 1 84 ? 6.031 -5.687 -22.685 1.00 85.38 84 ILE A CA 1
ATOM 688 C C . ILE A 1 84 ? 7.102 -6.537 -23.373 1.00 85.38 84 ILE A C 1
ATOM 690 O O . ILE A 1 84 ? 7.452 -7.620 -22.912 1.00 85.38 84 ILE A O 1
ATOM 694 N N . SER A 1 85 ? 7.644 -6.044 -24.490 1.00 83.25 85 SER A N 1
ATOM 695 C CA . SER A 1 85 ? 8.735 -6.731 -25.181 1.00 83.25 85 SER A CA 1
ATOM 696 C C . SER A 1 85 ? 10.031 -6.645 -24.371 1.00 83.25 85 SER A C 1
ATOM 698 O O . SER A 1 85 ? 10.355 -5.603 -23.802 1.00 83.25 85 SER A O 1
ATOM 700 N N . GLU A 1 86 ? 10.833 -7.713 -24.368 1.00 78.25 86 GLU A N 1
ATOM 701 C CA . GLU A 1 86 ? 12.106 -7.724 -23.629 1.00 78.25 86 GLU A CA 1
ATOM 702 C C . GLU A 1 86 ? 13.057 -6.588 -24.038 1.00 78.25 86 GLU A C 1
ATOM 704 O O . GLU A 1 86 ? 13.847 -6.112 -23.224 1.00 78.25 86 GLU A O 1
ATOM 709 N N . GLY A 1 87 ? 12.979 -6.146 -25.298 1.00 78.44 87 GLY A N 1
ATOM 710 C CA . GLY A 1 87 ? 13.789 -5.046 -25.818 1.00 78.44 87 GLY A CA 1
ATOM 711 C C . GLY A 1 87 ? 13.471 -3.691 -25.182 1.00 78.44 87 GLY A C 1
ATOM 712 O O . GLY A 1 87 ? 14.345 -2.836 -25.152 1.00 78.44 87 GLY A O 1
ATOM 713 N N . PHE A 1 88 ? 12.261 -3.503 -24.647 1.00 78.75 88 PHE A N 1
ATOM 714 C CA . PHE A 1 88 ? 11.863 -2.279 -23.945 1.00 78.75 88 PHE A CA 1
ATOM 715 C C . PHE A 1 88 ? 12.363 -2.240 -22.490 1.00 78.75 88 PHE A C 1
ATOM 717 O O . PHE A 1 88 ? 12.540 -1.166 -21.928 1.00 78.75 88 PHE A O 1
ATOM 724 N N . ILE A 1 89 ? 12.603 -3.401 -21.872 1.00 76.12 89 ILE A N 1
ATOM 725 C CA . ILE A 1 89 ? 12.989 -3.500 -20.452 1.00 76.12 89 ILE A CA 1
ATOM 726 C C . ILE A 1 89 ? 14.508 -3.339 -20.253 1.00 76.12 89 ILE A C 1
ATOM 728 O O . ILE A 1 89 ? 14.950 -2.938 -19.182 1.00 76.12 89 ILE A O 1
ATOM 732 N N . LYS A 1 90 ? 15.320 -3.660 -21.271 1.00 68.62 90 LYS A N 1
ATOM 733 C CA . LYS A 1 90 ? 16.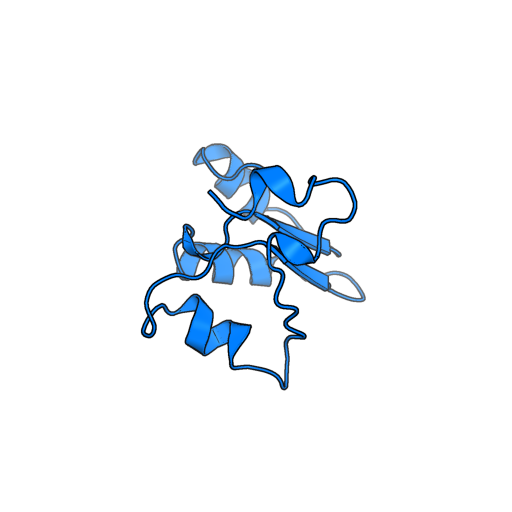797 -3.703 -21.189 1.00 68.62 90 LYS A CA 1
ATOM 734 C C . LYS A 1 90 ? 17.508 -2.373 -21.515 1.00 68.62 90 LYS A C 1
ATOM 736 O O . LYS A 1 90 ? 18.732 -2.379 -21.641 1.00 68.62 90 LYS A O 1
ATOM 741 N N . THR A 1 91 ? 16.772 -1.276 -21.680 1.00 51.97 91 THR A N 1
ATOM 742 C CA . THR A 1 91 ? 17.303 0.091 -21.883 1.00 51.97 91 THR A CA 1
ATOM 743 C C . THR A 1 91 ? 17.403 0.856 -20.579 1.00 51.97 91 THR A C 1
ATOM 745 O O . THR A 1 91 ? 18.434 1.539 -20.398 1.00 51.97 91 THR A O 1
#